Protein AF-A0A7Z9IWF0-F1 (afdb_monomer_lite)

Secondary structure (DSSP, 8-state):
-----------HHHHHHHTT----TT--SSPP----S----SSHHHHHHHHTTSS-----

Sequence (60 aa):
MVRKTSKPSWRTATNLVRGGTNRSEFAETNEAIFITSGYVYESAEQAQRAFKNQEDRYIY

Structure (mmCIF, N/CA/C/O backbone):
data_AF-A0A7Z9IWF0-F1
#
_entry.id   AF-A0A7Z9IWF0-F1
#
loop_
_atom_site.group_PDB
_atom_site.id
_atom_site.type_symbol
_atom_site.label_atom_id
_atom_site.label_alt_id
_atom_site.label_comp_id
_atom_site.label_asym_id
_atom_site.label_entity_id
_atom_site.label_seq_id
_atom_site.pdbx_PDB_ins_code
_atom_site.Cartn_x
_atom_site.Cartn_y
_atom_site.Cartn_z
_atom_site.occupancy
_atom_site.B_iso_or_equiv
_atom_site.auth_seq_id
_atom_site.auth_comp_id
_atom_site.auth_asym_id
_atom_site.auth_atom_id
_atom_site.pdbx_PDB_model_num
ATOM 1 N N . MET A 1 1 ? -22.269 1.781 -16.264 1.00 40.81 1 MET A N 1
ATOM 2 C CA . MET A 1 1 ? -21.116 0.953 -15.847 1.00 40.81 1 MET A CA 1
ATOM 3 C C . MET A 1 1 ? -20.358 0.525 -17.099 1.00 40.81 1 MET A C 1
ATOM 5 O O . MET A 1 1 ? -20.777 -0.402 -17.777 1.00 40.81 1 MET A O 1
ATOM 9 N N . VAL A 1 2 ? -19.317 1.266 -17.490 1.00 40.56 2 VAL A N 1
ATOM 10 C CA . VAL A 1 2 ? -18.542 0.954 -18.703 1.00 40.56 2 VAL A CA 1
ATOM 11 C C . VAL A 1 2 ? -17.569 -0.174 -18.370 1.00 40.56 2 VAL A C 1
ATOM 13 O O . VAL A 1 2 ? -16.635 0.010 -17.592 1.00 40.56 2 VAL A O 1
ATOM 16 N N . ARG A 1 3 ? -17.811 -1.361 -18.931 1.00 43.00 3 ARG A N 1
ATOM 17 C CA . ARG A 1 3 ? -16.902 -2.508 -18.850 1.00 43.00 3 ARG A CA 1
ATOM 18 C C . ARG A 1 3 ? -15.652 -2.156 -19.660 1.00 43.00 3 ARG A C 1
ATOM 20 O O . ARG A 1 3 ? -15.708 -2.094 -20.885 1.00 43.00 3 ARG A O 1
ATOM 27 N N . LYS A 1 4 ? -14.547 -1.851 -18.978 1.00 37.50 4 LYS A N 1
ATOM 28 C CA . LYS A 1 4 ? -13.281 -1.495 -19.628 1.00 37.50 4 LYS A CA 1
ATOM 29 C C . LYS A 1 4 ? -12.812 -2.699 -20.452 1.00 37.50 4 LYS A C 1
ATOM 31 O O . LYS A 1 4 ? -12.607 -3.782 -19.907 1.00 37.50 4 LYS A O 1
ATOM 36 N N . THR A 1 5 ? -12.725 -2.509 -21.763 1.00 48.59 5 THR A N 1
ATOM 37 C CA . THR A 1 5 ? -12.249 -3.491 -22.739 1.00 48.59 5 THR A CA 1
ATOM 38 C C . THR A 1 5 ? -10.862 -3.993 -22.340 1.00 48.59 5 THR A C 1
ATOM 40 O O . THR A 1 5 ? -10.022 -3.228 -21.859 1.00 48.59 5 THR A O 1
ATOM 43 N N . SER A 1 6 ? -10.650 -5.305 -22.468 1.00 47.88 6 SER A N 1
ATOM 44 C CA . SER A 1 6 ? -9.414 -5.991 -22.094 1.00 47.88 6 SER A CA 1
ATOM 45 C C . SER A 1 6 ? -8.210 -5.287 -22.720 1.00 47.88 6 SER A C 1
ATOM 47 O O . SER A 1 6 ? -8.070 -5.271 -23.944 1.00 47.88 6 SER A O 1
ATOM 49 N N . LYS A 1 7 ? -7.348 -4.702 -21.878 1.00 60.62 7 LYS A N 1
ATOM 50 C CA . LYS A 1 7 ? -6.026 -4.210 -22.293 1.00 60.62 7 LYS A CA 1
ATOM 51 C C . LYS A 1 7 ? -5.326 -5.314 -23.103 1.00 60.62 7 LYS A C 1
ATOM 53 O O . LYS A 1 7 ? -5.489 -6.482 -22.740 1.00 60.62 7 LYS A O 1
ATOM 58 N N . PRO A 1 8 ? -4.543 -4.992 -24.150 1.00 62.84 8 PRO A N 1
ATOM 59 C CA . PRO A 1 8 ? -3.712 -5.996 -24.799 1.00 62.84 8 PRO A CA 1
ATOM 60 C C . PRO A 1 8 ? -2.865 -6.683 -23.727 1.00 62.84 8 PRO A C 1
ATOM 62 O O . PRO A 1 8 ? -2.146 -6.029 -22.968 1.00 62.84 8 PRO A O 1
ATOM 65 N N . SER A 1 9 ? -3.040 -7.998 -23.613 1.00 77.69 9 SER A N 1
ATOM 66 C CA . SER A 1 9 ? -2.291 -8.809 -22.666 1.00 77.69 9 SER A CA 1
ATOM 67 C C . SER A 1 9 ? -0.838 -8.796 -23.116 1.00 77.69 9 SER A C 1
ATOM 69 O O . SER A 1 9 ? -0.493 -9.376 -24.147 1.00 77.69 9 SER A O 1
ATOM 71 N N . TRP A 1 10 ? 0.016 -8.080 -22.386 1.00 87.44 10 TRP A N 1
ATOM 72 C CA . TRP A 1 10 ? 1.457 -8.201 -22.559 1.00 87.44 10 TRP A CA 1
ATOM 73 C C . TRP A 1 10 ? 1.867 -9.673 -22.446 1.00 87.44 10 TRP A C 1
ATOM 75 O O . TRP A 1 10 ? 1.215 -10.461 -21.758 1.00 87.44 10 TRP A O 1
ATOM 85 N N . ARG A 1 11 ? 2.977 -10.051 -23.092 1.00 93.25 11 ARG A N 1
ATOM 86 C CA . ARG A 1 11 ? 3.530 -11.406 -22.950 1.00 93.25 11 ARG A CA 1
ATOM 87 C C . ARG A 1 11 ? 3.766 -11.707 -21.468 1.00 93.25 11 ARG A C 1
ATOM 89 O O . ARG A 1 11 ? 4.160 -10.818 -20.714 1.00 93.25 11 ARG A O 1
ATOM 96 N N . THR A 1 12 ? 3.608 -12.967 -21.068 1.00 92.12 12 THR A N 1
ATOM 97 C CA . THR A 1 12 ? 3.791 -13.409 -19.674 1.00 92.12 12 THR A CA 1
ATOM 98 C C . THR A 1 12 ? 5.112 -12.925 -19.078 1.00 92.12 12 THR A C 1
ATOM 100 O O . THR A 1 12 ? 5.112 -12.368 -17.987 1.00 92.12 12 THR A O 1
ATOM 103 N N . ALA A 1 13 ? 6.216 -13.026 -19.830 1.00 95.50 13 ALA A N 1
ATOM 104 C CA . ALA A 1 13 ? 7.531 -12.549 -19.397 1.00 95.50 13 ALA A CA 1
ATOM 105 C C . ALA A 1 13 ? 7.544 -11.055 -19.027 1.00 95.50 13 ALA A C 1
ATOM 107 O O . ALA A 1 13 ? 8.222 -10.655 -18.092 1.00 95.50 13 ALA A O 1
ATOM 108 N N . THR A 1 14 ? 6.767 -10.222 -19.723 1.00 92.56 14 THR A N 1
ATOM 109 C CA . THR A 1 14 ? 6.643 -8.801 -19.388 1.00 92.56 14 THR A CA 1
ATOM 110 C C . THR A 1 14 ? 5.854 -8.608 -18.098 1.00 92.56 14 THR A C 1
ATOM 112 O O . THR A 1 14 ? 6.282 -7.843 -17.241 1.00 92.56 14 THR A O 1
ATOM 115 N N . ASN A 1 15 ? 4.734 -9.311 -17.923 1.00 91.62 15 ASN A N 1
ATOM 116 C CA . ASN A 1 15 ? 3.929 -9.190 -16.704 1.00 91.62 15 ASN A CA 1
ATOM 117 C C . ASN A 1 15 ? 4.682 -9.674 -15.459 1.00 91.62 15 ASN A C 1
ATOM 119 O O . ASN A 1 15 ? 4.520 -9.077 -14.405 1.00 91.62 15 ASN A O 1
ATOM 123 N N . LEU A 1 16 ? 5.548 -10.683 -15.581 1.00 92.56 16 LEU A N 1
ATOM 124 C CA . LEU A 1 16 ? 6.386 -11.148 -14.469 1.00 92.56 16 LEU A CA 1
ATOM 125 C C . LEU A 1 16 ? 7.410 -10.105 -13.995 1.00 92.56 16 LEU A C 1
ATOM 127 O O . LEU A 1 16 ? 7.850 -10.177 -12.856 1.00 92.56 16 LEU A O 1
ATOM 131 N N . VAL A 1 17 ? 7.792 -9.150 -14.850 1.00 93.06 17 VAL A N 1
ATOM 132 C CA . VAL A 1 17 ? 8.807 -8.132 -14.523 1.00 93.06 17 VAL A CA 1
ATOM 133 C C . VAL A 1 17 ? 8.194 -6.832 -13.993 1.00 93.06 17 VAL A C 1
ATOM 135 O O . VAL A 1 17 ? 8.852 -6.115 -13.254 1.00 93.06 17 VAL A O 1
ATOM 138 N N . ARG A 1 18 ? 6.972 -6.471 -14.407 1.00 89.94 18 ARG A N 1
ATOM 139 C CA . ARG A 1 18 ? 6.374 -5.147 -14.104 1.00 89.94 18 ARG A CA 1
ATOM 140 C C . ARG A 1 18 ? 4.870 -5.161 -13.832 1.00 89.94 18 ARG A C 1
ATOM 142 O O . ARG A 1 18 ? 4.242 -4.108 -13.737 1.00 89.94 18 ARG A O 1
ATOM 149 N N . GLY A 1 19 ? 4.249 -6.334 -13.870 1.00 91.69 19 GLY A N 1
ATOM 150 C CA . GLY A 1 19 ? 2.824 -6.479 -13.612 1.00 91.69 19 GLY A CA 1
ATOM 151 C C . GLY A 1 19 ? 2.540 -6.330 -12.122 1.00 91.69 19 GLY A C 1
ATOM 152 O O . GLY A 1 19 ? 3.304 -6.807 -11.295 1.00 91.69 19 GLY A O 1
ATOM 153 N N . GLY A 1 20 ? 1.430 -5.677 -11.778 1.00 90.56 20 GLY A N 1
ATOM 154 C CA . GLY A 1 20 ? 0.987 -5.553 -10.384 1.00 90.56 20 GLY A CA 1
ATOM 155 C C . GLY A 1 20 ? 1.708 -4.488 -9.553 1.00 90.56 20 GLY A C 1
ATOM 156 O O . GLY A 1 20 ? 1.244 -4.192 -8.457 1.00 90.56 20 GLY A O 1
ATOM 157 N N . THR A 1 21 ? 2.773 -3.862 -10.062 1.00 92.31 21 THR A N 1
ATOM 158 C CA . THR A 1 21 ? 3.452 -2.761 -9.367 1.00 92.31 21 THR A CA 1
ATOM 159 C C . THR A 1 21 ? 2.515 -1.555 -9.215 1.00 92.31 21 THR A C 1
ATOM 161 O O . THR A 1 21 ? 2.007 -1.025 -10.208 1.00 92.31 21 THR A O 1
ATOM 164 N N . ASN A 1 22 ? 2.322 -1.094 -7.977 1.00 92.31 22 ASN A N 1
ATOM 165 C CA . ASN A 1 22 ? 1.633 0.151 -7.642 1.00 92.31 22 ASN A CA 1
ATOM 166 C C . ASN A 1 22 ? 2.609 1.065 -6.891 1.00 92.31 22 ASN A C 1
ATOM 168 O O . ASN A 1 22 ? 2.936 0.790 -5.739 1.00 92.31 22 ASN A O 1
ATOM 172 N N . ARG A 1 23 ? 3.118 2.099 -7.569 1.00 94.81 23 ARG A N 1
ATOM 173 C CA . ARG A 1 23 ? 4.141 2.998 -7.016 1.00 94.81 23 ARG A CA 1
ATOM 174 C C . ARG A 1 23 ? 3.549 3.974 -6.013 1.00 94.81 23 ARG A C 1
ATOM 176 O O . ARG A 1 23 ? 2.404 4.402 -6.163 1.00 94.81 23 ARG A O 1
ATOM 183 N N . SER A 1 24 ? 4.363 4.348 -5.036 1.00 96.06 24 SER A N 1
ATOM 184 C CA . SER A 1 24 ? 4.072 5.451 -4.136 1.00 96.06 24 SER A CA 1
ATOM 185 C C . SER A 1 24 ? 4.160 6.800 -4.859 1.00 96.06 24 SER A C 1
ATOM 187 O O . SER A 1 24 ? 4.557 6.905 -6.024 1.00 96.06 24 SER A O 1
ATOM 189 N N . GLU A 1 25 ? 3.810 7.862 -4.144 1.00 97.06 25 GLU A N 1
ATOM 190 C CA . GLU A 1 25 ? 3.950 9.242 -4.611 1.00 97.06 25 GLU A CA 1
ATOM 191 C C . GLU A 1 25 ? 5.410 9.708 -4.763 1.00 97.06 25 GLU A C 1
ATOM 193 O O . GLU A 1 25 ? 5.660 10.731 -5.396 1.00 97.06 25 GLU A O 1
ATOM 198 N N . PHE A 1 26 ? 6.386 8.943 -4.259 1.00 97.31 26 PHE A N 1
ATOM 199 C CA . PHE A 1 26 ? 7.815 9.268 -4.342 1.00 97.31 26 PHE A CA 1
ATOM 200 C C . PHE A 1 26 ? 8.482 8.861 -5.665 1.00 97.31 26 PHE A C 1
ATOM 202 O O . PHE A 1 26 ? 9.672 9.112 -5.853 1.00 97.31 26 PHE A O 1
ATOM 209 N N . ALA A 1 27 ? 7.724 8.289 -6.605 1.00 93.69 27 ALA A N 1
ATOM 210 C CA . ALA A 1 27 ? 8.176 7.962 -7.959 1.00 93.69 27 ALA A CA 1
ATOM 211 C C . ALA A 1 27 ? 9.400 7.024 -8.026 1.00 93.69 27 ALA A C 1
ATOM 213 O O . ALA A 1 27 ? 10.221 7.109 -8.943 1.00 93.69 27 ALA A O 1
ATOM 214 N N . GLU A 1 28 ? 9.507 6.086 -7.088 1.00 97.19 28 GLU A N 1
ATOM 215 C CA . GLU A 1 28 ? 10.541 5.059 -7.084 1.00 97.19 28 GLU A CA 1
ATOM 216 C C . GLU A 1 28 ? 10.452 4.123 -8.305 1.00 97.19 28 GLU A C 1
ATOM 218 O O . GLU A 1 28 ? 9.377 3.782 -8.808 1.00 97.19 28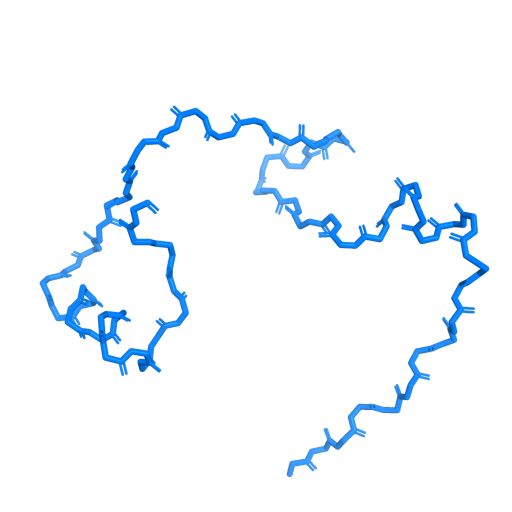 GLU A O 1
ATOM 223 N N . THR A 1 29 ? 11.602 3.672 -8.808 1.00 94.56 29 THR A N 1
ATOM 224 C CA . THR A 1 29 ? 11.649 2.735 -9.942 1.00 94.56 29 THR A CA 1
ATOM 225 C C . THR A 1 29 ? 11.374 1.294 -9.529 1.00 94.56 29 THR A C 1
ATOM 227 O O . THR A 1 29 ? 10.754 0.561 -10.305 1.00 94.56 29 THR A O 1
ATOM 230 N N . ASN A 1 30 ? 11.830 0.926 -8.332 1.00 95.00 30 ASN A N 1
ATOM 231 C CA . ASN A 1 30 ? 11.805 -0.412 -7.744 1.00 95.00 30 ASN A CA 1
ATOM 232 C C . ASN A 1 30 ? 10.640 -0.571 -6.761 1.00 95.00 30 ASN A C 1
ATOM 234 O O . ASN A 1 30 ? 10.090 0.414 -6.284 1.00 95.00 30 ASN A O 1
ATOM 238 N N . GLU A 1 31 ? 10.290 -1.805 -6.419 1.00 95.56 3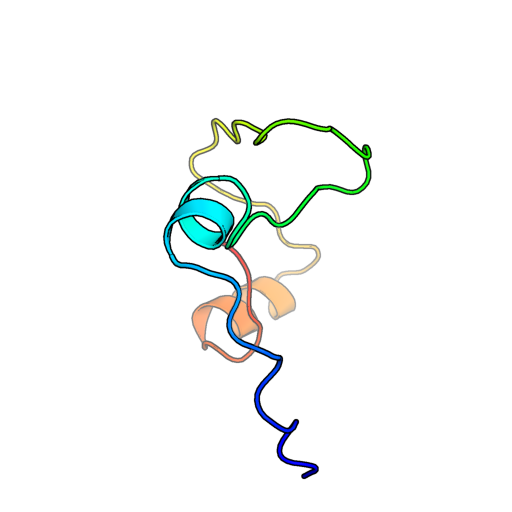1 GLU A N 1
ATOM 239 C CA . GLU A 1 31 ? 9.284 -2.105 -5.404 1.00 95.56 31 GLU A CA 1
ATOM 240 C C . GLU A 1 31 ? 9.723 -1.613 -4.017 1.00 95.56 31 GLU A C 1
ATOM 242 O O . GLU A 1 31 ? 10.785 -1.983 -3.510 1.00 95.56 31 GLU A O 1
ATOM 247 N N . ALA A 1 32 ? 8.880 -0.793 -3.389 1.00 96.19 32 ALA A N 1
ATOM 248 C CA . ALA A 1 32 ? 9.089 -0.341 -2.021 1.00 96.19 32 ALA A CA 1
ATOM 249 C C . ALA A 1 32 ? 8.845 -1.472 -1.005 1.00 96.19 32 ALA A C 1
ATOM 251 O O . ALA A 1 32 ? 7.972 -2.323 -1.189 1.00 96.19 32 ALA A O 1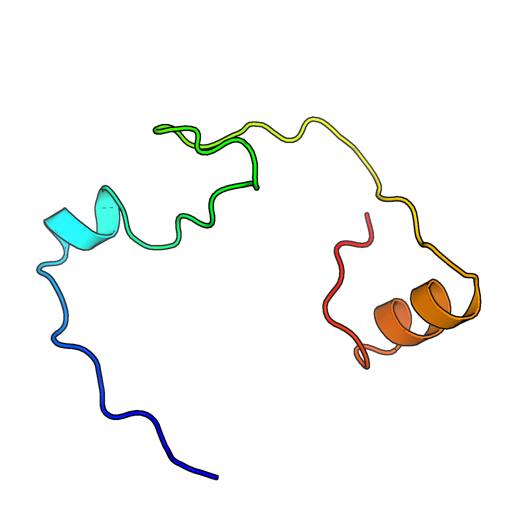
ATOM 252 N N . ILE A 1 33 ? 9.591 -1.446 0.103 1.00 96.81 33 ILE A N 1
ATOM 253 C CA . ILE A 1 33 ? 9.404 -2.359 1.236 1.00 96.81 33 ILE A CA 1
ATOM 254 C C . ILE A 1 33 ? 8.704 -1.597 2.369 1.00 96.81 33 ILE A C 1
ATOM 256 O O . ILE A 1 33 ? 9.293 -0.705 2.977 1.00 96.81 33 ILE A O 1
ATOM 260 N N . PHE A 1 34 ? 7.462 -1.975 2.681 1.00 95.81 34 PHE A N 1
ATOM 261 C CA . PHE A 1 34 ? 6.674 -1.400 3.777 1.00 95.81 34 PHE A CA 1
ATOM 262 C C . PHE A 1 34 ? 6.775 -2.279 5.033 1.00 95.81 34 PHE A C 1
ATOM 264 O O . PHE A 1 34 ? 5.948 -3.158 5.257 1.00 95.81 34 PHE A O 1
ATOM 271 N N . ILE A 1 35 ? 7.814 -2.066 5.849 1.00 97.25 35 ILE A N 1
ATOM 272 C CA . ILE A 1 35 ? 8.032 -2.822 7.097 1.00 97.25 35 ILE A CA 1
ATOM 273 C C . ILE A 1 35 ? 7.162 -2.229 8.214 1.00 97.25 35 ILE A C 1
ATOM 275 O O . ILE A 1 35 ? 7.624 -1.425 9.020 1.00 97.25 35 ILE A O 1
ATOM 279 N N . THR A 1 36 ? 5.887 -2.607 8.242 1.00 97.19 36 THR A N 1
ATOM 280 C CA . THR A 1 36 ? 4.927 -2.200 9.277 1.00 97.19 36 THR A CA 1
ATOM 281 C C . THR A 1 36 ? 3.955 -3.337 9.592 1.00 97.19 36 THR A C 1
ATOM 283 O O . THR A 1 36 ? 3.702 -4.187 8.743 1.00 97.19 36 THR A O 1
ATOM 286 N N . SER A 1 37 ? 3.418 -3.349 10.811 1.00 97.38 37 SER A N 1
ATOM 287 C CA . SER A 1 37 ? 2.366 -4.269 11.270 1.00 97.38 37 SER A CA 1
ATOM 288 C C . SER A 1 37 ? 0.980 -3.620 11.335 1.00 97.38 37 SER A C 1
ATOM 290 O O . SER A 1 37 ? 0.058 -4.185 11.912 1.00 97.38 37 SER A O 1
ATOM 292 N N . GLY A 1 38 ? 0.840 -2.382 10.863 1.00 96.69 38 GLY A N 1
ATOM 293 C CA . GLY A 1 38 ? -0.426 -1.664 10.904 1.00 96.69 38 GLY A CA 1
ATOM 294 C C . GLY A 1 38 ? -0.366 -0.308 10.213 1.00 96.69 38 GLY A C 1
ATOM 295 O O . GLY A 1 38 ? 0.702 0.170 9.819 1.00 96.69 38 GLY A O 1
ATOM 296 N N . TYR A 1 39 ? -1.539 0.312 10.073 1.00 97.12 39 TYR A N 1
ATOM 297 C CA . TYR A 1 39 ? -1.733 1.571 9.356 1.00 97.12 39 TYR A CA 1
ATOM 298 C C . TYR A 1 39 ? -2.598 2.537 10.167 1.00 97.12 39 TYR A C 1
ATOM 300 O O . TYR A 1 39 ? -3.480 2.129 10.922 1.00 97.12 39 TYR A O 1
ATOM 308 N N . VAL A 1 40 ? -2.345 3.835 10.002 1.00 97.19 40 VAL A N 1
ATOM 309 C CA . VAL A 1 40 ? -3.154 4.894 10.617 1.00 97.19 40 VAL A CA 1
ATOM 310 C C . VAL A 1 40 ? -4.394 5.201 9.774 1.00 97.19 40 VAL A C 1
ATOM 312 O O . VAL A 1 40 ? -4.390 5.076 8.545 1.00 97.19 40 VAL A O 1
ATOM 315 N N . TYR A 1 41 ? -5.453 5.639 10.447 1.00 97.00 41 TYR A N 1
ATOM 316 C CA . TYR A 1 41 ? -6.683 6.127 9.828 1.00 97.00 41 TYR A CA 1
ATOM 317 C C . TYR A 1 41 ? -6.847 7.611 10.134 1.00 97.00 41 TYR A C 1
ATOM 319 O O . TYR A 1 41 ? -6.464 8.069 11.208 1.00 97.00 41 TYR A O 1
ATOM 327 N N . GLU A 1 42 ? -7.438 8.351 9.202 1.00 96.50 42 GLU A N 1
ATOM 328 C CA . GLU A 1 42 ? -7.697 9.784 9.371 1.00 96.50 42 GLU A CA 1
ATOM 329 C C . GLU A 1 42 ? -8.812 10.044 10.392 1.00 96.50 42 GLU A C 1
ATOM 331 O O . GLU A 1 42 ? -8.798 11.063 11.080 1.00 96.50 42 GLU A O 1
ATOM 336 N N . SER A 1 43 ? -9.769 9.116 10.521 1.00 97.94 43 SER A N 1
ATOM 337 C CA . SER A 1 43 ? -10.845 9.192 11.511 1.00 97.94 43 SER A CA 1
ATOM 338 C C . SER A 1 43 ? -11.323 7.813 11.976 1.00 97.94 43 SER A C 1
ATOM 340 O O . SER A 1 43 ? -11.083 6.790 11.325 1.00 97.94 43 SER A O 1
ATOM 342 N N . ALA A 1 44 ? -12.051 7.782 13.097 1.00 97.75 44 ALA A N 1
ATOM 343 C CA . ALA A 1 44 ? -12.673 6.562 13.613 1.00 97.75 44 ALA A CA 1
ATOM 344 C C . ALA A 1 44 ? -13.719 5.990 12.635 1.00 97.75 44 ALA A C 1
ATOM 346 O O . ALA A 1 44 ? -13.823 4.776 12.452 1.00 97.75 44 ALA A O 1
ATOM 347 N N . GLU A 1 45 ? -14.461 6.858 11.947 1.00 97.94 45 GLU A N 1
ATOM 348 C CA . GLU A 1 45 ? -15.439 6.477 10.929 1.00 97.94 45 GLU A CA 1
ATOM 349 C C . GLU A 1 45 ? -14.765 5.824 9.719 1.00 97.94 45 GLU A C 1
ATOM 351 O O . GLU A 1 45 ? -15.334 4.897 9.140 1.00 97.94 45 GLU A O 1
ATOM 356 N N . GLN A 1 46 ? -13.562 6.275 9.336 1.00 97.81 46 GLN A N 1
ATOM 357 C CA . GLN A 1 46 ? -12.792 5.635 8.267 1.00 97.81 46 GLN A CA 1
ATOM 358 C C . GLN A 1 46 ? -12.403 4.209 8.649 1.00 97.81 46 GLN A C 1
ATOM 360 O O . GLN A 1 46 ? -12.643 3.286 7.869 1.00 97.81 46 GLN A O 1
ATOM 365 N N . ALA A 1 47 ? -11.876 4.010 9.859 1.00 97.31 47 ALA A N 1
ATOM 366 C CA . ALA A 1 47 ? -11.578 2.672 10.358 1.00 97.31 47 ALA A CA 1
ATOM 367 C C . ALA A 1 47 ? -12.834 1.785 10.306 1.00 97.31 47 ALA A C 1
ATOM 369 O O . ALA A 1 47 ? -12.801 0.698 9.734 1.00 97.31 47 ALA A O 1
ATOM 370 N N . GLN A 1 48 ? -13.981 2.278 10.792 1.00 97.38 48 GLN A N 1
ATOM 371 C CA . GLN A 1 48 ? -15.243 1.533 10.740 1.00 97.38 48 GLN A CA 1
ATOM 372 C C . GLN A 1 48 ? -15.614 1.092 9.313 1.00 97.38 48 GLN A C 1
ATOM 374 O O . GLN A 1 48 ? -16.060 -0.042 9.126 1.00 97.38 48 GLN A O 1
ATOM 379 N N . ARG A 1 49 ? -15.473 1.969 8.311 1.00 98.12 49 ARG A N 1
ATOM 380 C CA . ARG A 1 49 ? -15.776 1.627 6.912 1.00 98.12 49 ARG A CA 1
ATOM 381 C C . ARG A 1 49 ? -14.805 0.590 6.353 1.00 98.12 49 ARG A C 1
ATOM 383 O O . ARG A 1 49 ? -15.269 -0.345 5.701 1.00 98.12 49 ARG A O 1
ATOM 390 N N . ALA A 1 50 ? -13.513 0.704 6.660 1.00 96.94 50 ALA A N 1
ATOM 391 C CA . ALA A 1 50 ? -12.504 -0.278 6.263 1.00 96.94 50 ALA A CA 1
ATOM 392 C C . ALA A 1 50 ? -12.837 -1.676 6.811 1.00 96.94 50 ALA A C 1
ATOM 394 O O . ALA A 1 50 ? -12.955 -2.632 6.049 1.00 96.94 50 ALA A O 1
ATOM 395 N N . PHE A 1 51 ? -13.137 -1.787 8.110 1.00 96.69 51 PHE A N 1
ATOM 396 C CA . PHE A 1 51 ? -13.523 -3.060 8.737 1.00 96.69 51 PHE A CA 1
ATOM 397 C C . PHE A 1 51 ? -14.853 -3.636 8.221 1.00 96.69 51 PHE A C 1
ATOM 399 O O . PHE A 1 51 ? -15.101 -4.833 8.354 1.00 96.69 51 PHE A O 1
ATOM 406 N N . LYS A 1 52 ? -15.718 -2.806 7.626 1.00 97.88 52 LYS A N 1
ATOM 407 C CA . LYS A 1 52 ? -16.969 -3.236 6.980 1.00 97.88 52 LYS A CA 1
ATOM 408 C C . LYS A 1 52 ? -16.809 -3.545 5.487 1.00 97.88 52 LYS A C 1
ATOM 410 O O . LYS A 1 52 ? -17.819 -3.808 4.836 1.00 97.88 52 LYS A O 1
ATOM 415 N N . ASN A 1 53 ? -15.591 -3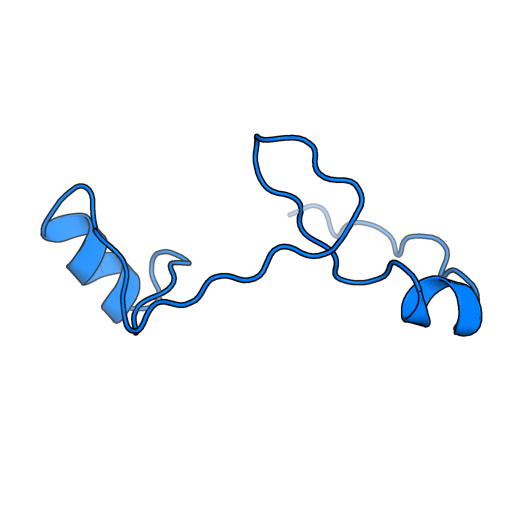.504 4.938 1.00 95.56 53 ASN A N 1
ATOM 416 C CA . ASN A 1 53 ? -15.313 -3.615 3.498 1.00 95.56 53 ASN A CA 1
ATOM 417 C C . ASN A 1 53 ? -16.0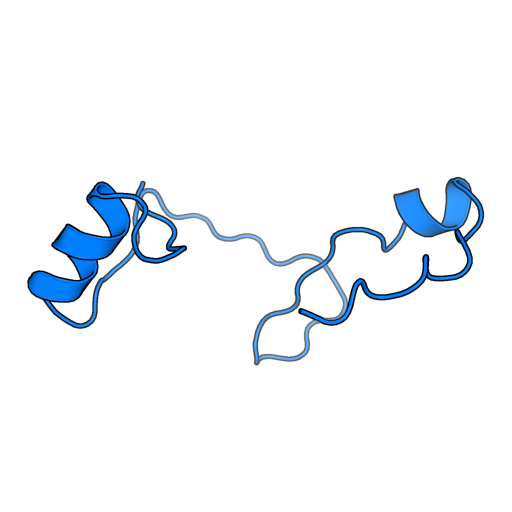86 -2.584 2.654 1.00 95.56 53 ASN A C 1
ATOM 419 O O . ASN A 1 53 ? -16.480 -2.847 1.520 1.00 95.56 53 ASN A O 1
ATOM 423 N N . GLN A 1 54 ? -16.365 -1.418 3.239 1.00 97.69 54 GLN A N 1
ATOM 424 C CA . GLN A 1 54 ?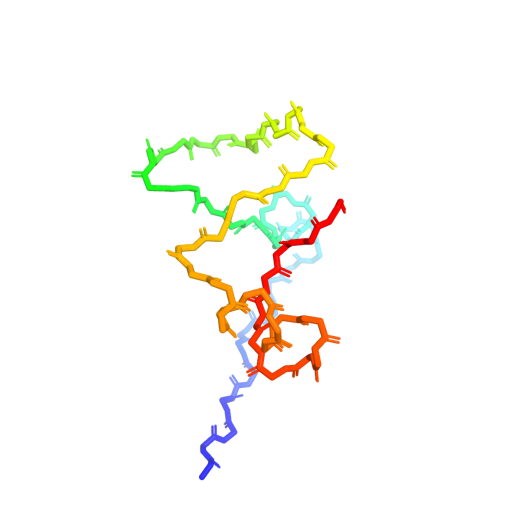 -17.018 -0.296 2.561 1.00 97.69 54 GLN A CA 1
ATOM 425 C C . GLN A 1 54 ? -15.992 0.672 1.957 1.00 97.69 54 GLN A C 1
ATOM 427 O O . GLN A 1 54 ? -16.362 1.545 1.177 1.00 97.69 54 GLN A O 1
ATOM 432 N N . GLU A 1 55 ? -14.719 0.528 2.331 1.00 97.00 55 GLU A N 1
ATOM 433 C CA . GLU A 1 55 ? -13.590 1.324 1.858 1.00 97.00 55 GLU A CA 1
ATOM 434 C C . GLU A 1 55 ? -12.346 0.426 1.782 1.00 97.00 55 GLU A C 1
ATOM 436 O O . GLU A 1 55 ? -12.026 -0.256 2.756 1.00 97.00 55 GLU A O 1
ATOM 441 N N . ASP A 1 56 ? -11.650 0.421 0.641 1.00 95.88 56 ASP A N 1
ATOM 442 C CA . ASP A 1 56 ? -10.421 -0.360 0.458 1.00 95.88 56 ASP A CA 1
ATOM 443 C C . ASP A 1 56 ? -9.252 0.324 1.185 1.00 95.88 56 ASP A C 1
ATOM 445 O O . ASP A 1 56 ? -8.741 1.361 0.753 1.00 95.88 56 ASP A O 1
ATOM 449 N N . ARG A 1 57 ? -8.819 -0.258 2.307 1.00 95.88 57 ARG A N 1
ATOM 450 C CA . ARG A 1 57 ? -7.683 0.205 3.120 1.00 95.88 57 ARG A CA 1
ATOM 451 C C . ARG A 1 57 ? -6.910 -0.992 3.663 1.00 95.88 57 ARG A C 1
ATOM 453 O O . ARG A 1 57 ? -7.493 -2.028 3.970 1.00 95.88 57 ARG A O 1
ATOM 460 N N . TYR A 1 58 ? -5.602 -0.825 3.835 1.00 95.94 58 TYR A N 1
ATOM 461 C CA . TYR A 1 58 ? -4.809 -1.764 4.625 1.00 95.94 58 TYR A CA 1
ATOM 462 C C . TYR A 1 58 ? -5.181 -1.642 6.110 1.00 95.94 58 TYR A C 1
ATOM 464 O O . TYR A 1 58 ? -5.411 -0.531 6.589 1.00 95.94 58 TYR A O 1
ATOM 472 N N . ILE A 1 59 ? -5.250 -2.774 6.820 1.00 96.19 59 ILE A N 1
ATOM 473 C CA . ILE A 1 59 ? -5.758 -2.837 8.201 1.00 96.19 59 ILE A CA 1
ATOM 474 C C . ILE A 1 59 ? -4.664 -3.226 9.199 1.00 96.19 59 ILE A C 1
ATOM 476 O O . ILE A 1 59 ? -4.407 -2.476 10.141 1.00 96.19 59 ILE A O 1
ATOM 480 N N . TYR A 1 60 ? -4.046 -4.386 8.989 1.00 87.25 60 TYR A N 1
ATOM 481 C CA . TYR A 1 60 ? -3.000 -4.977 9.822 1.00 87.25 60 TYR A CA 1
ATOM 482 C C . TYR A 1 60 ? -1.975 -5.642 8.906 1.00 87.25 60 TYR A C 1
ATOM 484 O O . TYR A 1 60 ? -2.430 -6.342 7.970 1.00 87.25 60 TYR A O 1
#

pLDDT: mean 88.63, std 16.7, range [37.5, 98.12]

Foldseek 3Di:
DDDPPDDPDDPPVVCVVDNPDDDDPVPDPDHDDDPDPADDDPDPVRLVCCVVVNDDDTGD

Radius of gyration: 16.38 Å; chains: 1; bounding box: 33×23×38 Å